Protein AF-A0A957RXB6-F1 (afdb_monomer_lite)

pLDDT: mean 88.18, std 13.44, range [32.5, 96.88]

Structure (mmCIF, N/CA/C/O backbone):
data_AF-A0A957RXB6-F1
#
_entry.id   AF-A0A957RXB6-F1
#
loop_
_atom_site.group_PDB
_atom_site.id
_atom_site.type_symbol
_atom_site.label_atom_id
_atom_site.label_alt_id
_atom_site.label_comp_id
_atom_site.label_asym_id
_atom_site.label_entity_id
_atom_site.label_seq_id
_atom_site.pdbx_PDB_ins_code
_atom_site.Cartn_x
_atom_site.Cartn_y
_atom_site.Cartn_z
_atom_site.occupancy
_atom_site.B_iso_or_equiv
_atom_site.auth_seq_id
_atom_site.auth_comp_id
_atom_site.auth_asym_id
_atom_site.auth_atom_id
_atom_site.pdbx_PDB_model_num
ATOM 1 N N . MET A 1 1 ? 7.950 -5.980 -36.075 1.00 37.28 1 MET A N 1
ATOM 2 C CA . MET A 1 1 ? 7.362 -4.765 -35.476 1.00 37.28 1 MET A CA 1
ATOM 3 C C . MET A 1 1 ? 8.314 -4.317 -34.387 1.00 37.28 1 MET A C 1
ATOM 5 O O . MET A 1 1 ? 8.397 -4.974 -33.361 1.00 37.28 1 MET A O 1
ATOM 9 N N . SER A 1 2 ? 9.144 -3.323 -34.694 1.00 32.50 2 SER A N 1
ATOM 10 C CA . SER A 1 2 ? 10.235 -2.874 -33.829 1.00 32.50 2 SER A CA 1
ATOM 11 C C . SER A 1 2 ? 9.685 -1.930 -32.766 1.00 32.50 2 SER A C 1
ATOM 13 O O . SER A 1 2 ? 9.247 -0.830 -33.096 1.00 32.50 2 SER A O 1
ATOM 15 N N . THR A 1 3 ? 9.687 -2.363 -31.508 1.00 38.31 3 THR A N 1
ATOM 16 C CA . THR A 1 3 ? 9.368 -1.504 -30.365 1.00 38.31 3 THR A CA 1
ATOM 17 C C . THR A 1 3 ? 10.498 -0.494 -30.204 1.00 38.31 3 THR A C 1
ATOM 19 O O . THR A 1 3 ? 11.628 -0.860 -29.881 1.00 38.31 3 THR A O 1
ATOM 22 N N . GLN A 1 4 ? 10.207 0.773 -30.495 1.00 33.84 4 GLN A N 1
ATOM 23 C CA . GLN A 1 4 ? 11.109 1.878 -30.205 1.00 33.84 4 GLN A CA 1
ATOM 24 C C . GLN A 1 4 ? 11.249 2.006 -28.689 1.00 33.84 4 GLN A C 1
ATOM 26 O O . GLN A 1 4 ? 10.306 2.370 -27.992 1.00 33.84 4 GLN A O 1
ATOM 31 N N . VAL A 1 5 ? 12.444 1.704 -28.189 1.00 4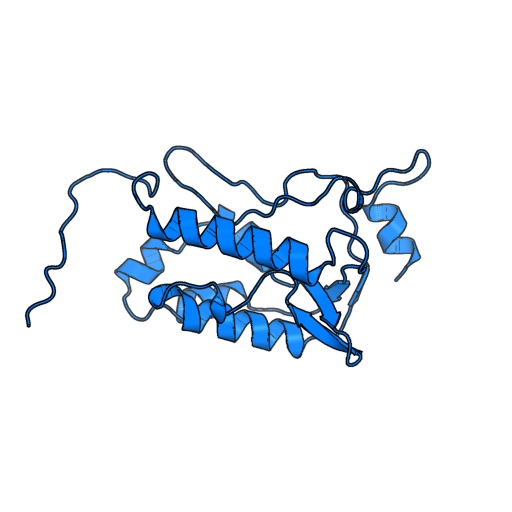2.00 5 VAL A N 1
ATOM 32 C CA . VAL A 1 5 ? 12.889 2.147 -26.871 1.00 42.00 5 VAL A CA 1
ATOM 33 C C . VAL A 1 5 ? 13.134 3.647 -27.002 1.00 42.00 5 VAL A C 1
ATOM 35 O O . VAL A 1 5 ? 14.149 4.070 -27.558 1.00 42.00 5 VAL A O 1
ATOM 38 N N . SER A 1 6 ? 12.170 4.456 -26.569 1.00 45.97 6 SER A N 1
ATOM 39 C CA . SER A 1 6 ? 12.369 5.895 -26.417 1.00 45.97 6 SER A CA 1
ATOM 40 C C . SER A 1 6 ? 13.437 6.115 -25.352 1.00 45.97 6 SER A C 1
ATOM 42 O O . SER A 1 6 ? 13.189 5.996 -24.156 1.00 45.97 6 SER A O 1
ATOM 44 N N . ALA A 1 7 ? 14.653 6.403 -25.808 1.00 46.88 7 ALA A N 1
ATOM 45 C CA . ALA A 1 7 ? 15.717 6.934 -24.980 1.00 46.88 7 ALA A CA 1
ATOM 46 C C . ALA A 1 7 ? 15.309 8.342 -24.523 1.00 46.88 7 ALA A C 1
ATOM 48 O O . ALA A 1 7 ? 15.481 9.316 -25.256 1.00 46.88 7 ALA A O 1
ATOM 49 N N . THR A 1 8 ? 14.732 8.450 -23.326 1.00 42.81 8 THR A N 1
ATOM 50 C CA . THR A 1 8 ? 14.435 9.748 -22.718 1.00 42.81 8 THR A CA 1
ATOM 51 C C . THR A 1 8 ? 15.678 10.271 -22.012 1.00 42.81 8 THR A C 1
ATOM 53 O O . THR A 1 8 ? 16.101 9.795 -20.961 1.00 42.81 8 THR A O 1
ATOM 56 N N . THR A 1 9 ? 16.270 11.278 -22.634 1.00 39.97 9 THR A N 1
ATOM 57 C CA . THR A 1 9 ? 17.361 12.110 -22.145 1.00 39.97 9 THR A CA 1
ATOM 58 C C . THR A 1 9 ? 16.958 12.847 -20.855 1.00 39.97 9 THR A C 1
ATOM 60 O O . THR A 1 9 ? 16.046 13.665 -20.864 1.00 39.97 9 THR A O 1
ATOM 63 N N . GLY A 1 10 ? 17.674 12.612 -19.752 1.00 43.38 10 GLY A N 1
ATOM 64 C CA . GLY A 1 10 ? 18.073 13.676 -18.815 1.00 43.38 10 GLY A CA 1
ATOM 65 C C . GLY A 1 10 ? 17.038 14.363 -17.909 1.00 43.38 10 GLY A C 1
ATOM 66 O O . GLY A 1 10 ? 17.336 15.459 -17.444 1.00 43.38 10 GLY A O 1
ATOM 67 N N . ALA A 1 11 ? 15.887 13.768 -17.592 1.00 46.66 11 ALA A N 1
ATOM 68 C CA . ALA A 1 11 ? 15.070 14.224 -16.460 1.00 46.66 11 ALA A CA 1
ATOM 69 C C . ALA A 1 11 ? 15.162 13.200 -15.320 1.00 46.66 11 ALA A C 1
ATOM 71 O O . ALA A 1 11 ? 14.634 12.098 -15.428 1.00 46.66 11 ALA A O 1
ATOM 72 N N . ALA A 1 12 ? 15.861 13.532 -14.232 1.00 65.62 12 ALA A N 1
ATOM 73 C CA . ALA A 1 12 ? 15.860 12.694 -13.035 1.00 65.62 12 ALA A CA 1
ATOM 74 C C . ALA A 1 12 ? 14.464 12.758 -12.388 1.00 65.62 12 ALA A C 1
ATOM 76 O O . ALA A 1 12 ? 14.110 13.800 -11.845 1.00 65.62 12 ALA A 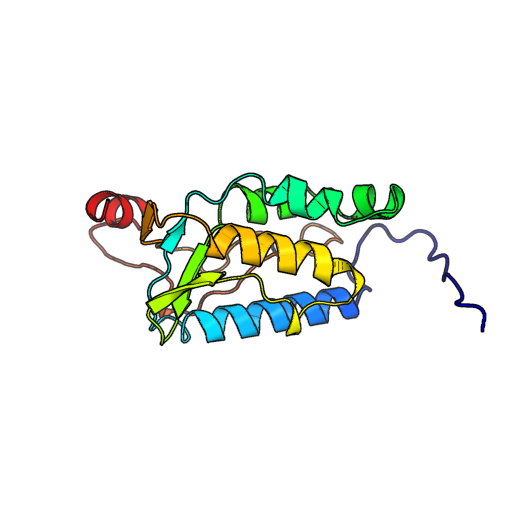O 1
ATOM 77 N N . GLY A 1 13 ? 13.669 11.687 -12.476 1.00 76.56 13 GLY A N 1
ATOM 78 C CA . GLY A 1 13 ? 12.332 11.606 -11.877 1.00 76.56 13 GLY A CA 1
ATOM 79 C C . GLY A 1 13 ? 11.324 10.792 -12.692 1.00 76.56 13 GLY A C 1
ATOM 80 O O . GLY A 1 13 ? 11.592 10.421 -13.831 1.00 76.56 13 GLY A O 1
ATOM 81 N N . ASN A 1 14 ? 10.144 10.547 -12.118 1.00 86.56 14 ASN A N 1
ATOM 82 C CA . ASN A 1 14 ? 9.033 9.824 -12.759 1.00 86.56 14 ASN A CA 1
ATOM 83 C C . ASN A 1 14 ? 7.738 10.656 -12.852 1.00 86.56 14 ASN A C 1
ATOM 85 O O . ASN A 1 14 ? 6.679 10.116 -13.132 1.00 86.56 14 ASN A O 1
ATOM 89 N N . HIS A 1 15 ? 7.801 11.981 -12.671 1.00 85.06 15 HIS A N 1
ATOM 90 C CA . HIS A 1 15 ? 6.617 12.857 -12.764 1.00 85.06 15 HIS A CA 1
ATOM 91 C C . HIS A 1 15 ? 5.928 12.852 -14.135 1.00 85.06 15 HIS A C 1
ATOM 93 O O . HIS A 1 15 ? 4.760 13.211 -14.239 1.00 85.06 15 HIS A O 1
ATOM 99 N N . HIS A 1 16 ? 6.657 12.478 -15.184 1.00 82.25 16 HIS A N 1
ATOM 100 C CA . HIS A 1 16 ? 6.123 12.369 -16.542 1.00 82.25 16 HIS A CA 1
ATOM 101 C C . HIS A 1 16 ? 5.603 10.955 -16.850 1.00 82.25 16 HIS A C 1
ATOM 103 O O . HIS A 1 16 ? 5.096 10.715 -17.943 1.00 82.25 16 HIS A O 1
ATOM 109 N N . ASP A 1 17 ? 5.744 10.017 -15.909 1.00 85.56 17 ASP A N 1
ATOM 110 C CA . ASP A 1 17 ? 5.281 8.643 -16.052 1.00 85.56 17 ASP A CA 1
ATOM 111 C C . ASP A 1 17 ? 3.799 8.545 -15.664 1.00 85.56 17 ASP A C 1
ATOM 113 O O . ASP A 1 17 ? 3.414 8.265 -14.524 1.00 85.56 17 ASP A O 1
ATOM 117 N N . HIS A 1 18 ? 2.944 8.809 -16.649 1.00 85.50 18 HIS A N 1
ATOM 118 C CA . HIS A 1 18 ? 1.495 8.722 -16.491 1.00 85.50 18 HIS A CA 1
ATOM 119 C C . HIS A 1 18 ? 1.002 7.291 -16.214 1.00 85.50 18 HIS A C 1
ATOM 121 O O . HIS A 1 18 ? -0.068 7.120 -15.615 1.00 85.50 18 HIS A O 1
ATOM 127 N N . ASP A 1 19 ? 1.764 6.269 -16.611 1.00 86.94 19 ASP A N 1
ATOM 128 C CA . ASP A 1 19 ? 1.413 4.870 -16.373 1.00 86.94 19 ASP A CA 1
ATOM 129 C C . ASP A 1 19 ? 1.623 4.511 -14.902 1.00 86.94 19 ASP A C 1
ATOM 131 O O . ASP A 1 19 ? 0.748 3.889 -14.283 1.00 86.94 19 ASP A O 1
ATOM 135 N N . TYR A 1 20 ? 2.731 4.972 -14.316 1.00 87.19 20 TYR A N 1
ATOM 136 C CA . TYR A 1 20 ? 3.004 4.842 -12.889 1.00 87.19 20 TYR A CA 1
ATOM 137 C C . TYR A 1 20 ? 1.979 5.604 -12.041 1.00 87.19 20 TYR A C 1
ATOM 139 O O . TYR A 1 20 ? 1.433 5.055 -11.081 1.00 87.19 20 TYR A O 1
ATOM 147 N N . ASP A 1 21 ? 1.627 6.830 -12.427 1.00 88.88 21 ASP A N 1
ATOM 148 C CA . ASP A 1 21 ? 0.585 7.606 -11.747 1.00 88.88 21 ASP A CA 1
ATOM 149 C C . ASP A 1 21 ? -0.763 6.883 -11.737 1.00 88.88 21 ASP A C 1
ATOM 151 O O . ASP A 1 21 ? -1.414 6.739 -10.695 1.00 88.88 21 ASP A O 1
ATOM 155 N N . SER A 1 22 ? -1.165 6.379 -12.903 1.00 91.69 22 SER A N 1
ATOM 156 C CA . SER A 1 22 ? -2.405 5.624 -13.057 1.00 91.69 22 SER A CA 1
ATOM 157 C C . SER A 1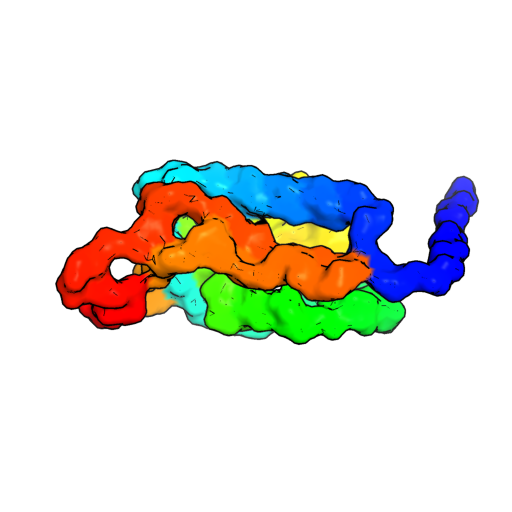 22 ? -2.375 4.335 -12.233 1.00 91.69 22 SER A C 1
ATOM 159 O O . SER A 1 22 ? -3.386 3.945 -11.646 1.00 91.69 22 SER A O 1
ATOM 161 N N . PHE A 1 23 ? -1.217 3.678 -12.143 1.00 92.50 23 PHE A N 1
ATOM 162 C CA . PHE A 1 23 ? -1.025 2.508 -11.294 1.00 92.50 23 PHE A CA 1
ATOM 163 C C . PHE A 1 23 ? -1.210 2.832 -9.808 1.00 92.50 23 PHE A C 1
ATOM 165 O O . PHE A 1 23 ? -1.999 2.158 -9.144 1.00 92.50 23 PHE A O 1
ATOM 172 N N . ILE A 1 24 ? -0.572 3.884 -9.286 1.00 93.00 24 ILE A N 1
ATOM 173 C CA . ILE A 1 24 ? -0.722 4.277 -7.876 1.00 93.00 24 ILE A CA 1
ATOM 174 C C . ILE A 1 24 ? -2.178 4.635 -7.549 1.00 93.00 24 ILE A C 1
ATOM 176 O O . ILE A 1 24 ? -2.676 4.272 -6.476 1.00 93.00 24 ILE A O 1
ATOM 180 N N . GLN A 1 25 ? -2.895 5.285 -8.471 1.00 93.50 25 GLN A N 1
ATOM 181 C CA . GLN A 1 25 ? -4.322 5.578 -8.310 1.00 93.50 25 GLN A CA 1
ATOM 182 C C . GLN A 1 25 ? -5.173 4.304 -8.238 1.00 93.50 25 GLN A C 1
ATOM 184 O O . GLN A 1 25 ? -5.997 4.173 -7.326 1.00 93.50 25 GLN A O 1
ATOM 189 N N . ARG A 1 26 ? -4.960 3.339 -9.145 1.00 95.00 26 ARG A N 1
ATOM 190 C CA . ARG A 1 26 ? -5.679 2.054 -9.110 1.00 95.00 26 ARG A CA 1
ATOM 191 C C . ARG A 1 26 ? -5.348 1.252 -7.853 1.00 95.00 26 ARG A C 1
ATOM 193 O O . ARG A 1 26 ? -6.263 0.749 -7.207 1.00 95.00 26 ARG A O 1
ATOM 200 N N . MET A 1 27 ? -4.078 1.217 -7.444 1.00 94.81 27 MET A N 1
ATOM 201 C CA . MET A 1 27 ? -3.639 0.586 -6.195 1.00 94.81 27 MET A CA 1
ATOM 202 C C . MET A 1 27 ? -4.361 1.190 -4.980 1.00 94.81 27 MET A C 1
ATOM 204 O O . MET A 1 27 ? -4.859 0.460 -4.125 1.00 94.81 27 MET A O 1
ATOM 208 N N . ASN A 1 28 ? -4.486 2.520 -4.919 1.00 94.44 28 ASN A N 1
ATOM 209 C CA . ASN A 1 28 ? -5.227 3.203 -3.856 1.00 94.44 28 ASN A CA 1
ATOM 210 C C . ASN A 1 28 ? -6.720 2.847 -3.871 1.00 94.44 28 ASN A C 1
ATOM 212 O O . ASN A 1 28 ? -7.286 2.502 -2.832 1.00 94.44 28 ASN A O 1
ATOM 216 N N . ALA A 1 29 ? -7.361 2.887 -5.040 1.00 94.81 29 ALA A N 1
ATOM 217 C CA . ALA A 1 29 ? -8.769 2.523 -5.181 1.00 94.81 29 ALA A CA 1
ATOM 218 C C . ALA A 1 29 ? -9.029 1.065 -4.762 1.00 94.81 29 ALA A C 1
ATOM 220 O O . ALA A 1 29 ? -10.014 0.775 -4.068 1.00 94.81 29 ALA A O 1
ATOM 221 N N . ARG A 1 30 ? -8.120 0.152 -5.119 1.00 94.06 30 ARG A N 1
ATOM 222 C CA . ARG A 1 30 ? -8.194 -1.251 -4.716 1.00 94.06 30 ARG A CA 1
ATOM 223 C C . ARG A 1 30 ? -8.005 -1.426 -3.222 1.00 94.06 30 ARG A C 1
ATOM 225 O O . ARG A 1 30 ? -8.817 -2.108 -2.608 1.00 94.06 30 ARG A O 1
ATOM 232 N N . PHE A 1 31 ? -7.005 -0.781 -2.626 1.00 94.69 31 PHE A N 1
ATOM 233 C CA . PHE A 1 31 ? -6.794 -0.811 -1.180 1.00 94.69 31 PHE A CA 1
ATOM 234 C C . PHE A 1 31 ? -8.058 -0.392 -0.420 1.00 94.69 31 PHE A C 1
ATOM 236 O O . PHE A 1 31 ? -8.512 -1.093 0.488 1.00 94.69 31 PHE A O 1
ATOM 243 N N . LEU A 1 32 ? -8.685 0.711 -0.840 1.00 94.56 32 LEU A N 1
ATOM 244 C CA . LEU A 1 32 ? -9.936 1.173 -0.244 1.00 94.56 32 LEU A CA 1
ATOM 245 C C . LEU A 1 32 ? -11.072 0.160 -0.414 1.00 94.56 32 LEU A C 1
ATOM 247 O O . LEU A 1 32 ? -11.865 -0.020 0.507 1.00 94.56 32 LEU A O 1
ATOM 251 N N . THR A 1 33 ? -11.144 -0.516 -1.558 1.00 94.19 33 THR A N 1
ATOM 252 C CA . THR A 1 33 ? -12.136 -1.570 -1.814 1.00 94.19 33 THR A CA 1
ATOM 253 C C . THR A 1 33 ? -11.897 -2.789 -0.919 1.00 94.19 33 THR A C 1
ATOM 255 O O . THR A 1 33 ? -12.817 -3.238 -0.240 1.00 94.19 33 THR A O 1
ATOM 258 N N . ASN A 1 34 ? -10.654 -3.270 -0.828 1.00 92.31 34 ASN A N 1
ATOM 259 C CA . ASN A 1 34 ? -10.266 -4.421 -0.007 1.00 92.31 34 ASN A CA 1
ATOM 260 C C . ASN A 1 34 ? -10.559 -4.198 1.483 1.00 92.31 34 ASN A C 1
ATOM 262 O O . ASN A 1 34 ? -10.966 -5.123 2.186 1.00 92.31 34 ASN A O 1
ATOM 266 N N . CYS A 1 35 ? -10.392 -2.962 1.957 1.00 91.62 35 CYS A N 1
ATOM 267 C CA . CYS A 1 35 ? -10.684 -2.573 3.337 1.00 91.62 35 CYS A CA 1
ATOM 268 C C . CYS A 1 35 ? -12.158 -2.208 3.571 1.00 91.62 35 CYS A C 1
ATOM 270 O O . CYS A 1 35 ? -12.492 -1.726 4.654 1.00 91.62 35 CYS A O 1
ATOM 272 N N . ALA A 1 36 ? -13.028 -2.349 2.562 1.00 92.00 36 ALA A N 1
ATOM 273 C CA . ALA A 1 36 ? -14.405 -1.848 2.580 1.00 92.00 36 ALA A CA 1
ATOM 274 C C . ALA A 1 36 ? -14.484 -0.402 3.112 1.00 92.00 36 ALA A C 1
ATOM 276 O O . ALA A 1 36 ? -15.281 -0.070 3.985 1.00 92.00 36 ALA A O 1
ATOM 277 N N . ARG A 1 37 ? -13.562 0.456 2.654 1.00 91.06 37 ARG A N 1
ATOM 278 C CA . ARG A 1 37 ? -13.419 1.864 3.063 1.00 91.06 37 ARG A CA 1
ATOM 279 C C . ARG A 1 37 ? -13.313 2.075 4.584 1.00 91.06 37 ARG A C 1
ATOM 281 O O . ARG A 1 37 ? -13.661 3.150 5.078 1.00 91.06 37 ARG A O 1
ATOM 288 N N . GLY A 1 38 ? -12.791 1.081 5.302 1.00 88.06 38 GLY A N 1
ATOM 289 C CA . GLY A 1 38 ? -12.587 1.085 6.751 1.00 88.06 38 GLY A CA 1
ATOM 290 C C . GLY A 1 38 ? -13.605 0.278 7.551 1.00 88.06 38 GLY A C 1
ATOM 291 O O . GLY A 1 38 ? -13.546 0.298 8.775 1.00 88.06 38 GLY A O 1
ATOM 292 N N . GLU A 1 39 ? -14.529 -0.421 6.894 1.00 89.56 39 GLU A N 1
ATOM 293 C CA . GLU A 1 39 ? -15.479 -1.315 7.570 1.00 89.56 39 GLU A CA 1
ATOM 294 C C . GLU A 1 39 ? -14.862 -2.680 7.893 1.00 89.56 39 GLU A C 1
ATOM 296 O O . GLU A 1 39 ? -15.287 -3.337 8.843 1.00 89.56 39 GLU A O 1
ATOM 301 N N . LYS A 1 40 ? -13.821 -3.090 7.154 1.00 91.38 40 LYS A N 1
ATOM 302 C CA . LYS A 1 40 ? -13.055 -4.305 7.449 1.00 91.38 40 LYS A CA 1
ATOM 303 C C . LYS A 1 40 ? -11.795 -3.971 8.256 1.00 91.38 40 LYS A C 1
ATOM 305 O O . LYS A 1 40 ? -11.094 -3.012 7.920 1.00 91.38 40 LYS A O 1
ATOM 310 N N . PRO A 1 41 ? -11.472 -4.759 9.299 1.00 92.12 41 PRO A N 1
ATOM 311 C CA . PRO A 1 41 ? -10.221 -4.600 10.024 1.00 92.12 41 PRO A CA 1
ATOM 312 C C . PRO A 1 41 ? -9.024 -4.930 9.128 1.00 92.12 41 PRO A C 1
ATOM 314 O O . PRO A 1 41 ? -9.094 -5.790 8.247 1.00 92.12 41 PRO A O 1
ATOM 317 N N . LEU A 1 42 ? -7.912 -4.253 9.401 1.00 95.44 42 LEU A N 1
ATOM 318 C CA . LEU A 1 42 ? -6.611 -4.555 8.823 1.00 95.44 42 LEU A CA 1
ATOM 319 C C . LEU A 1 42 ? -5.780 -5.367 9.806 1.00 95.44 42 LEU A C 1
ATOM 321 O O . LEU A 1 42 ? -5.848 -5.158 11.019 1.00 95.44 42 LEU A O 1
ATOM 325 N N . PHE A 1 43 ? -4.956 -6.252 9.266 1.00 96.25 43 PHE A N 1
ATOM 326 C CA . PHE A 1 43 ? -4.102 -7.139 10.038 1.00 96.25 43 PHE A CA 1
ATOM 327 C C . PHE A 1 43 ? -2.645 -6.994 9.622 1.00 96.25 43 PHE A C 1
ATOM 329 O O . PHE A 1 43 ? -2.336 -6.820 8.441 1.00 96.25 43 PHE A O 1
ATOM 336 N N . THR A 1 44 ? -1.750 -7.095 10.600 1.00 95.75 44 THR A N 1
ATOM 337 C CA . THR A 1 44 ? -0.328 -7.324 10.349 1.00 95.75 44 THR A CA 1
ATOM 338 C C . THR A 1 44 ? -0.089 -8.814 10.147 1.00 95.75 44 THR A C 1
ATOM 340 O O . THR A 1 44 ? -0.778 -9.646 10.742 1.00 95.75 44 THR A O 1
ATOM 343 N N . THR A 1 45 ? 0.897 -9.159 9.323 1.00 96.69 45 THR A N 1
ATOM 344 C CA . THR A 1 45 ? 1.295 -10.550 9.082 1.00 96.69 45 THR A CA 1
ATOM 345 C C . THR A 1 45 ? 2.788 -10.749 9.338 1.00 96.69 45 THR A C 1
ATOM 347 O O . THR A 1 45 ? 3.511 -9.776 9.554 1.00 96.69 45 THR A O 1
ATOM 350 N N . ASP A 1 46 ? 3.252 -11.998 9.343 1.00 95.31 46 ASP A N 1
ATOM 351 C CA . ASP A 1 46 ? 4.678 -12.357 9.378 1.00 95.31 46 ASP A CA 1
ATOM 352 C C . ASP A 1 46 ? 5.308 -12.474 7.974 1.00 95.31 46 ASP A C 1
ATOM 354 O O . ASP A 1 46 ? 6.396 -13.033 7.822 1.00 95.31 46 ASP A O 1
ATOM 358 N N . ALA A 1 47 ? 4.652 -11.928 6.939 1.00 95.56 47 ALA A N 1
ATOM 359 C CA . ALA A 1 47 ? 5.182 -11.903 5.581 1.00 95.56 47 ALA A CA 1
ATOM 360 C C . ALA A 1 47 ? 6.533 -11.170 5.537 1.00 95.56 47 ALA A C 1
ATOM 362 O O . ALA A 1 47 ? 6.615 -9.965 5.774 1.00 95.56 47 ALA A O 1
ATOM 363 N N . ALA A 1 48 ? 7.590 -11.899 5.187 1.00 93.56 48 ALA A N 1
ATOM 364 C CA . ALA A 1 48 ? 8.953 -11.387 5.114 1.00 93.56 48 ALA A CA 1
ATOM 365 C C . ALA A 1 48 ? 9.492 -11.417 3.676 1.00 93.56 48 ALA A C 1
ATOM 367 O O . ALA A 1 48 ? 8.936 -12.062 2.788 1.00 93.56 48 ALA A O 1
ATOM 368 N N . GLY A 1 49 ? 10.596 -10.703 3.436 1.00 94.50 49 GLY A N 1
ATOM 369 C CA . GLY A 1 49 ? 11.306 -10.740 2.152 1.00 94.50 49 GLY A CA 1
ATOM 370 C C . GLY A 1 49 ? 10.594 -10.042 0.987 1.00 94.50 49 GLY A C 1
ATOM 371 O O . GLY A 1 49 ? 11.057 -10.149 -0.145 1.00 94.50 49 GLY A O 1
ATOM 372 N N . LEU A 1 50 ? 9.510 -9.298 1.241 1.00 95.75 50 LEU A N 1
ATOM 373 C CA . LEU A 1 50 ? 8.698 -8.654 0.198 1.00 95.75 50 LEU A CA 1
ATOM 374 C C . LEU A 1 50 ? 9.512 -7.732 -0.721 1.00 95.75 50 LEU A C 1
ATOM 376 O O . LEU A 1 50 ? 9.306 -7.727 -1.927 1.00 95.75 50 LEU A O 1
ATOM 380 N N . TRP A 1 51 ? 10.482 -6.998 -0.174 1.00 95.50 51 TRP A N 1
ATOM 381 C CA . TRP A 1 51 ? 11.348 -6.131 -0.977 1.00 95.50 51 TRP A CA 1
ATOM 382 C C . TRP A 1 51 ? 12.279 -6.892 -1.915 1.00 95.50 51 TRP A C 1
ATOM 384 O O . TRP A 1 51 ? 12.471 -6.477 -3.053 1.00 95.50 51 TRP A O 1
ATOM 394 N N . GLN A 1 52 ? 12.841 -8.007 -1.447 1.00 95.25 52 GLN A N 1
ATOM 395 C CA . GLN A 1 52 ? 13.705 -8.836 -2.279 1.00 95.25 52 GLN A CA 1
ATOM 396 C C . GLN A 1 52 ? 12.887 -9.461 -3.413 1.00 95.25 52 GLN A C 1
ATOM 398 O O . GLN A 1 52 ? 13.281 -9.376 -4.567 1.00 95.25 52 GLN A O 1
ATOM 403 N N . ILE A 1 53 ? 11.686 -9.960 -3.096 1.00 95.25 53 ILE A N 1
ATOM 404 C CA . ILE A 1 53 ? 10.713 -10.445 -4.086 1.00 95.25 53 ILE A CA 1
ATOM 405 C C . ILE A 1 53 ? 10.398 -9.361 -5.127 1.00 95.25 53 ILE A C 1
ATOM 407 O O . ILE A 1 53 ? 10.378 -9.643 -6.324 1.00 95.25 53 ILE A O 1
ATOM 411 N N . TYR A 1 54 ? 10.174 -8.124 -4.680 1.00 95.75 54 TYR A N 1
ATOM 412 C CA . TYR A 1 54 ? 9.913 -6.994 -5.565 1.00 95.75 54 TYR A CA 1
ATOM 413 C C . TYR A 1 54 ? 11.097 -6.708 -6.499 1.00 95.75 54 TYR A C 1
ATOM 415 O O . TYR A 1 54 ? 10.913 -6.681 -7.712 1.00 95.75 54 TYR A O 1
ATOM 423 N N . LEU A 1 55 ? 12.312 -6.547 -5.966 1.00 94.75 55 LEU A N 1
ATOM 424 C CA . LEU A 1 55 ? 13.490 -6.222 -6.779 1.00 94.75 55 LEU A CA 1
ATOM 425 C C . LEU A 1 55 ? 13.939 -7.363 -7.703 1.00 94.75 55 LEU A C 1
ATOM 427 O O . LEU A 1 55 ? 14.389 -7.103 -8.820 1.00 94.75 55 LEU A O 1
ATOM 431 N N . ASP A 1 56 ? 13.813 -8.617 -7.272 1.00 94.88 56 ASP A N 1
ATOM 432 C CA . ASP A 1 56 ? 14.221 -9.779 -8.073 1.00 94.88 56 ASP A CA 1
ATOM 433 C C . ASP A 1 56 ? 13.270 -10.061 -9.236 1.00 94.88 56 ASP A C 1
ATOM 435 O O . ASP A 1 56 ? 13.642 -10.749 -10.185 1.00 94.88 56 ASP A O 1
ATOM 439 N N . SER A 1 57 ? 12.061 -9.497 -9.195 1.00 94.06 57 SER A N 1
ATOM 440 C CA . SER A 1 57 ? 11.080 -9.633 -10.273 1.00 94.06 57 SER A CA 1
ATOM 441 C C . SER A 1 57 ? 11.444 -8.831 -11.527 1.00 94.06 57 SER A C 1
ATOM 443 O O . SER A 1 57 ? 10.967 -9.158 -12.612 1.00 94.06 57 SER A O 1
ATOM 445 N N . PHE A 1 58 ? 12.301 -7.812 -11.412 1.00 92.88 58 PHE A N 1
ATOM 446 C CA . PHE A 1 58 ? 12.834 -7.088 -12.567 1.00 92.88 58 PHE A CA 1
ATOM 447 C C . PHE A 1 58 ? 14.040 -7.848 -13.117 1.00 92.88 58 PHE A C 1
ATOM 449 O O . PHE A 1 58 ? 15.031 -8.007 -12.408 1.00 92.88 58 PHE A O 1
ATOM 456 N N . THR A 1 59 ? 13.979 -8.329 -14.361 1.00 90.69 59 THR A N 1
ATOM 457 C CA . THR A 1 59 ? 15.069 -9.114 -14.972 1.00 90.69 59 THR A CA 1
ATOM 458 C C . THR A 1 59 ? 16.259 -8.241 -15.357 1.00 90.69 59 THR A C 1
ATOM 460 O O . THR A 1 59 ? 17.406 -8.613 -15.098 1.00 90.69 59 THR A O 1
ATOM 463 N N . GLU A 1 60 ? 15.983 -7.060 -15.909 1.00 92.38 60 GLU A N 1
ATOM 464 C CA . GLU A 1 60 ? 17.001 -6.134 -16.392 1.00 92.38 60 GLU A CA 1
ATOM 465 C C . GLU A 1 60 ? 17.685 -5.386 -15.233 1.00 92.38 60 GLU A C 1
ATOM 467 O O . GLU A 1 60 ? 17.007 -4.793 -14.386 1.00 92.38 60 GLU A O 1
ATOM 472 N N . PRO A 1 61 ? 19.031 -5.346 -15.180 1.00 91.44 61 PRO A N 1
ATOM 473 C CA . PRO A 1 61 ? 19.750 -4.640 -14.120 1.00 91.44 61 PRO A CA 1
ATOM 474 C C . PRO A 1 61 ? 19.436 -3.140 -14.041 1.00 91.44 61 PRO A C 1
ATOM 476 O O . PRO A 1 61 ? 19.388 -2.592 -12.939 1.00 91.44 61 PRO A O 1
ATOM 479 N N . CYS A 1 62 ? 19.209 -2.475 -15.181 1.00 90.56 62 CYS A N 1
ATOM 480 C CA . CYS A 1 62 ? 18.846 -1.056 -15.211 1.00 90.56 62 CYS A CA 1
ATOM 481 C C . CYS A 1 62 ? 17.473 -0.809 -14.576 1.00 90.56 62 CYS A C 1
ATOM 483 O O . CYS A 1 62 ? 17.347 0.096 -13.754 1.00 90.56 62 CYS A O 1
ATOM 485 N N . GLU A 1 63 ? 16.490 -1.665 -14.866 1.00 89.94 63 GLU A N 1
ATOM 486 C CA . GLU A 1 63 ? 15.163 -1.617 -14.250 1.00 89.94 63 GLU A CA 1
ATOM 487 C C . GLU A 1 63 ? 15.247 -1.884 -12.751 1.00 89.94 63 GLU A C 1
ATOM 489 O O . GLU A 1 63 ? 14.689 -1.135 -11.950 1.00 89.94 63 GLU A O 1
ATOM 494 N N . ARG A 1 64 ? 16.012 -2.899 -12.335 1.00 92.38 64 ARG A N 1
ATOM 495 C CA . ARG A 1 64 ? 16.200 -3.187 -10.910 1.00 92.38 64 ARG A CA 1
ATOM 496 C C . ARG A 1 64 ? 16.815 -2.001 -10.169 1.00 92.38 64 ARG A C 1
ATOM 498 O O . ARG A 1 64 ? 16.376 -1.683 -9.068 1.00 92.38 64 ARG A O 1
ATOM 505 N N . GLN A 1 65 ? 17.805 -1.336 -10.766 1.00 90.94 65 GLN A N 1
ATOM 506 C CA . GLN A 1 65 ? 18.434 -0.157 -10.174 1.00 90.94 65 GLN A CA 1
ATOM 507 C C . GLN A 1 65 ? 17.482 1.043 -10.127 1.00 90.94 65 GLN A C 1
ATOM 509 O O . GLN A 1 65 ? 17.440 1.732 -9.111 1.00 90.94 65 GLN A O 1
ATOM 514 N N . TYR A 1 66 ? 16.702 1.273 -11.185 1.00 89.75 66 TYR A N 1
ATOM 515 C CA . TYR A 1 66 ? 15.688 2.329 -11.229 1.00 89.75 66 TYR A CA 1
ATOM 516 C C . TYR A 1 66 ? 14.633 2.152 -10.125 1.00 89.75 66 TYR A C 1
ATOM 518 O O . TYR A 1 66 ? 14.257 3.108 -9.449 1.00 89.75 66 TYR A O 1
ATOM 526 N N . HIS A 1 67 ? 14.222 0.908 -9.868 1.00 91.00 67 HIS A N 1
ATOM 527 C CA . HIS A 1 67 ? 13.227 0.567 -8.850 1.00 91.00 67 HIS A CA 1
ATOM 528 C C . HIS A 1 67 ? 13.804 0.377 -7.436 1.00 91.00 67 HIS A C 1
ATOM 530 O O . HIS A 1 67 ? 13.041 0.175 -6.485 1.00 91.00 67 HIS A O 1
ATOM 536 N N . ASN A 1 68 ? 15.125 0.481 -7.256 1.00 93.31 68 ASN A N 1
ATOM 537 C CA . ASN A 1 68 ? 15.806 0.361 -5.965 1.00 93.31 68 ASN A CA 1
ATOM 538 C C . ASN A 1 68 ? 15.710 1.661 -5.144 1.00 93.31 68 ASN A C 1
ATOM 540 O O . ASN A 1 68 ? 16.689 2.369 -4.911 1.00 93.31 68 ASN A O 1
ATOM 544 N N . CYS A 1 69 ? 14.494 1.982 -4.709 1.00 93.12 69 CYS A N 1
ATOM 545 C CA . CYS A 1 69 ? 14.174 3.191 -3.958 1.00 93.12 69 CYS A CA 1
ATOM 546 C C . CYS A 1 69 ? 14.039 2.913 -2.450 1.00 93.12 69 CYS A C 1
ATOM 548 O O . CYS A 1 69 ? 13.235 2.077 -2.032 1.00 93.12 69 CYS A O 1
ATOM 550 N N . SER A 1 70 ? 14.758 3.671 -1.612 1.00 92.31 70 SER A N 1
ATOM 551 C CA . SER A 1 70 ? 14.688 3.557 -0.145 1.00 92.31 70 SER A CA 1
ATOM 552 C C . SER A 1 70 ? 13.302 3.892 0.418 1.00 92.31 70 SER A C 1
ATOM 554 O O . SER A 1 70 ? 12.818 3.200 1.311 1.00 92.31 70 SER A O 1
ATOM 556 N N . THR A 1 71 ? 12.623 4.901 -0.133 1.00 93.00 71 THR A N 1
ATOM 557 C CA . THR A 1 71 ? 11.263 5.283 0.275 1.00 93.00 71 THR A CA 1
ATOM 558 C C . THR A 1 71 ? 10.261 4.159 0.008 1.00 93.00 71 THR A C 1
ATOM 560 O O . THR A 1 71 ? 9.505 3.774 0.903 1.00 93.00 71 THR A O 1
ATOM 563 N N . CYS A 1 72 ? 10.298 3.568 -1.192 1.00 93.31 72 CYS A N 1
ATOM 564 C CA . CYS A 1 72 ? 9.464 2.415 -1.543 1.00 93.31 72 CYS A CA 1
ATOM 565 C C . CYS A 1 72 ? 9.807 1.186 -0.694 1.00 93.31 72 CYS A C 1
ATOM 567 O O . CYS A 1 72 ? 8.907 0.473 -0.250 1.00 93.31 72 CYS A O 1
ATOM 569 N N . ARG A 1 73 ? 11.095 0.968 -0.403 1.00 94.31 73 ARG A N 1
ATOM 570 C CA . ARG A 1 73 ? 11.545 -0.104 0.487 1.00 94.31 73 ARG A CA 1
ATOM 571 C C . ARG A 1 73 ? 10.929 0.017 1.879 1.00 94.31 73 ARG A C 1
ATOM 573 O O . ARG A 1 73 ? 10.402 -0.975 2.372 1.00 94.31 73 ARG A O 1
ATOM 580 N N . HIS A 1 74 ? 10.944 1.200 2.493 1.00 92.19 74 HIS A N 1
ATOM 581 C CA . HIS A 1 74 ? 10.329 1.404 3.810 1.00 92.19 74 HIS A CA 1
ATOM 582 C C . HIS A 1 74 ? 8.810 1.170 3.785 1.00 92.19 74 HIS A C 1
ATOM 584 O O . HIS A 1 74 ? 8.253 0.593 4.719 1.00 92.19 74 HIS A O 1
ATOM 590 N N . PHE A 1 75 ? 8.127 1.570 2.706 1.00 94.06 75 PHE A N 1
ATOM 591 C CA . PHE A 1 75 ? 6.702 1.272 2.533 1.00 94.06 75 PHE A CA 1
ATOM 592 C C . PHE A 1 75 ? 6.442 -0.247 2.494 1.00 94.06 75 PHE A C 1
ATOM 594 O O . PHE A 1 75 ? 5.551 -0.744 3.193 1.00 94.06 75 PHE A O 1
ATOM 601 N N . ILE A 1 76 ? 7.239 -0.983 1.710 1.00 92.06 76 ILE A N 1
ATOM 602 C CA . ILE A 1 76 ? 7.079 -2.424 1.475 1.00 92.06 76 ILE A CA 1
ATOM 603 C C . ILE A 1 76 ? 7.493 -3.262 2.694 1.00 92.06 76 ILE A C 1
ATOM 605 O O . ILE A 1 76 ? 6.725 -4.127 3.109 1.00 92.06 76 ILE A O 1
ATOM 609 N N . ILE A 1 77 ? 8.685 -3.035 3.256 1.00 81.12 77 ILE A N 1
ATOM 610 C CA . ILE A 1 77 ? 9.246 -3.867 4.335 1.00 81.12 77 ILE A CA 1
ATOM 611 C C . ILE A 1 77 ? 8.650 -3.495 5.687 1.00 81.12 77 ILE A C 1
ATOM 613 O O . ILE A 1 77 ? 8.188 -4.367 6.418 1.00 81.12 77 ILE A O 1
ATOM 617 N N . ASP A 1 78 ? 8.687 -2.212 6.041 1.00 76.00 78 ASP A N 1
ATOM 618 C CA . ASP A 1 78 ? 8.629 -1.844 7.457 1.00 76.00 78 ASP A CA 1
ATOM 619 C C . ASP A 1 78 ? 7.208 -1.574 7.947 1.00 76.00 78 ASP A C 1
ATOM 621 O O . ASP A 1 78 ? 6.975 -1.509 9.155 1.00 76.00 78 ASP A O 1
ATOM 625 N N . ARG A 1 79 ? 6.258 -1.328 7.035 1.00 77.81 79 ARG A N 1
ATOM 626 C CA . ARG A 1 79 ? 4.996 -0.677 7.413 1.00 77.81 79 ARG A CA 1
ATOM 627 C C . ARG A 1 79 ? 3.747 -1.284 6.799 1.00 77.81 79 ARG A C 1
ATOM 629 O O . ARG A 1 79 ? 2.845 -1.651 7.546 1.00 77.81 79 ARG A O 1
ATOM 636 N N . TYR A 1 80 ? 3.658 -1.333 5.471 1.00 93.56 80 TYR A N 1
ATOM 637 C CA . TYR A 1 80 ? 2.360 -1.494 4.805 1.00 93.56 80 TYR A CA 1
ATOM 638 C C . TYR A 1 80 ? 2.308 -2.676 3.836 1.00 93.56 80 TYR A C 1
ATOM 640 O O . TYR A 1 80 ? 1.237 -3.243 3.633 1.00 93.56 80 TYR A O 1
ATOM 648 N N . GLY A 1 81 ? 3.448 -3.102 3.281 1.00 92.31 81 GLY A N 1
ATOM 649 C CA . GLY A 1 81 ? 3.482 -4.180 2.289 1.00 92.31 81 GLY A CA 1
ATOM 650 C C . GLY A 1 81 ? 2.994 -5.537 2.806 1.00 92.31 81 GLY A C 1
ATOM 651 O O . GLY A 1 81 ? 2.470 -6.324 2.023 1.00 92.31 81 GLY A O 1
ATOM 652 N N . ALA A 1 82 ? 3.114 -5.798 4.109 1.00 96.06 82 ALA A N 1
ATOM 653 C CA . ALA A 1 82 ? 2.666 -7.036 4.751 1.00 96.06 82 ALA A CA 1
ATOM 654 C C . ALA A 1 82 ? 1.222 -6.977 5.289 1.00 96.06 82 ALA A C 1
ATOM 656 O O . ALA A 1 82 ? 0.782 -7.909 5.968 1.00 96.06 82 ALA A O 1
ATOM 657 N N . LEU A 1 83 ? 0.486 -5.889 5.036 1.00 96.75 83 LEU A N 1
ATOM 658 C CA . LEU A 1 83 ? -0.881 -5.747 5.527 1.00 96.75 83 LEU A CA 1
ATOM 659 C C . LEU A 1 83 ? -1.852 -6.646 4.773 1.00 96.75 83 LEU A C 1
ATOM 661 O O . LEU A 1 83 ? -1.789 -6.798 3.548 1.00 96.75 83 LEU A O 1
ATOM 665 N N . ALA A 1 84 ? -2.800 -7.184 5.528 1.00 96.88 84 ALA A N 1
ATOM 666 C CA . ALA A 1 84 ? -3.812 -8.086 5.024 1.00 96.88 84 ALA A CA 1
ATOM 667 C C . ALA A 1 84 ? -5.215 -7.70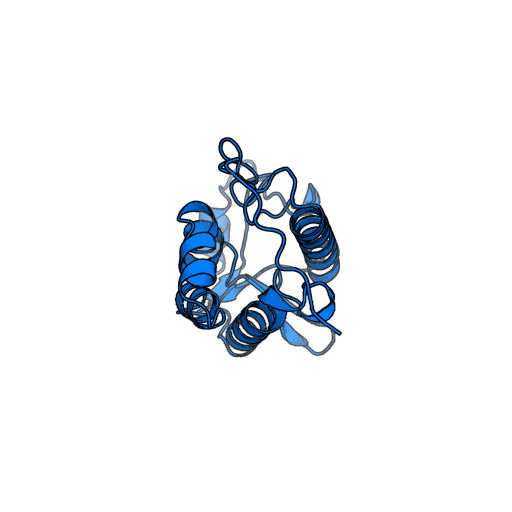6 5.502 1.00 96.88 84 ALA A C 1
ATOM 669 O O . ALA A 1 84 ? -5.394 -7.075 6.547 1.00 96.88 84 ALA A O 1
ATOM 670 N N . THR A 1 85 ? -6.207 -8.132 4.731 1.00 96.56 85 THR A N 1
ATOM 671 C CA . THR A 1 85 ? -7.615 -8.191 5.126 1.00 96.56 85 THR A CA 1
ATOM 672 C C . THR A 1 85 ? -8.085 -9.642 5.072 1.00 96.56 85 THR A C 1
ATOM 674 O O . THR A 1 85 ? -7.405 -10.514 4.527 1.00 96.56 85 THR A O 1
ATOM 677 N N . ILE A 1 86 ? -9.243 -9.910 5.668 1.00 93.38 86 ILE A N 1
ATOM 678 C CA . ILE A 1 86 ? -9.928 -11.195 5.534 1.00 93.38 86 ILE A CA 1
ATOM 679 C C . ILE A 1 86 ? -11.067 -10.995 4.534 1.00 93.38 86 ILE A C 1
ATOM 681 O O . ILE A 1 86 ? -11.865 -10.058 4.666 1.00 93.38 86 ILE A O 1
ATOM 685 N N . ASP A 1 87 ? -11.093 -11.823 3.495 1.00 87.31 87 ASP A N 1
ATOM 686 C CA . ASP A 1 87 ? -12.129 -11.786 2.472 1.00 87.31 87 ASP A CA 1
ATOM 687 C C . ASP A 1 87 ? -13.444 -12.423 2.958 1.00 87.31 87 ASP A C 1
ATOM 689 O O . ASP A 1 87 ? -13.582 -12.857 4.101 1.00 87.31 87 ASP A O 1
ATOM 693 N N . GLU A 1 88 ? -14.452 -12.437 2.090 1.00 84.50 88 GLU A N 1
ATOM 694 C CA . GLU A 1 88 ? -15.787 -12.959 2.412 1.00 84.50 88 GLU A CA 1
ATOM 695 C C . GLU A 1 88 ? -15.800 -14.471 2.672 1.00 84.50 88 GLU A C 1
ATOM 697 O O . GLU A 1 88 ? -16.689 -14.967 3.360 1.00 84.50 88 GLU A O 1
ATOM 702 N N . ASN A 1 89 ? -14.789 -15.193 2.186 1.00 87.94 89 ASN A N 1
ATOM 703 C CA . ASN A 1 89 ? -14.623 -16.626 2.403 1.00 87.94 89 ASN A CA 1
ATOM 704 C C . ASN A 1 89 ? -13.809 -16.930 3.670 1.00 87.94 89 ASN A C 1
ATOM 706 O O . ASN A 1 89 ? -13.490 -18.089 3.934 1.00 87.94 89 ASN A O 1
ATOM 710 N N . GLY A 1 90 ? -13.437 -15.906 4.446 1.00 88.44 90 GLY A N 1
ATOM 711 C CA . GLY A 1 90 ? -12.585 -16.058 5.621 1.00 88.44 90 GLY A CA 1
ATOM 712 C C . GLY A 1 90 ? -11.105 -16.256 5.283 1.00 88.44 90 GLY A C 1
ATOM 713 O O . GLY A 1 90 ? -10.324 -16.611 6.165 1.00 88.44 90 GLY A O 1
ATOM 714 N N . MET A 1 91 ? -10.701 -16.029 4.030 1.00 92.69 91 MET A N 1
ATOM 715 C CA . MET A 1 91 ? -9.329 -16.223 3.579 1.00 92.69 91 MET A CA 1
ATOM 716 C C . MET A 1 91 ? -8.527 -14.927 3.666 1.00 92.69 91 MET A C 1
ATOM 718 O O . MET A 1 91 ? -9.033 -13.824 3.457 1.00 92.69 91 MET A O 1
ATOM 722 N N . LEU A 1 92 ? -7.237 -15.066 3.968 1.00 95.19 92 LEU A N 1
ATOM 723 C CA . LEU A 1 92 ? -6.320 -13.937 4.036 1.00 95.19 92 LEU A CA 1
ATOM 724 C C . LEU A 1 92 ? -6.015 -13.410 2.626 1.00 95.19 92 LEU A C 1
ATOM 726 O O . LEU A 1 92 ? -5.563 -14.155 1.752 1.00 95.19 92 LEU A O 1
ATOM 730 N N . ALA A 1 93 ? -6.205 -12.111 2.420 1.00 95.38 93 ALA A N 1
ATOM 731 C CA . ALA A 1 93 ? -5.884 -11.409 1.183 1.00 95.38 93 ALA A CA 1
ATOM 732 C C . ALA A 1 93 ? -4.956 -10.224 1.470 1.00 95.38 93 ALA A C 1
ATOM 734 O O . ALA A 1 93 ? -4.997 -9.639 2.552 1.00 95.38 93 ALA A O 1
ATOM 735 N N . SER A 1 94 ? -4.108 -9.846 0.507 1.00 95.75 94 SER A N 1
ATOM 736 C CA . SER A 1 94 ? -3.303 -8.631 0.664 1.00 95.75 94 SER A CA 1
ATOM 737 C C . SER A 1 94 ? -4.205 -7.400 0.667 1.00 95.75 94 SER A C 1
ATOM 739 O O . SER A 1 94 ? -5.076 -7.253 -0.189 1.00 95.75 94 SER A O 1
ATOM 741 N N . ALA A 1 95 ? -3.966 -6.488 1.609 1.00 95.56 95 ALA A N 1
ATOM 742 C CA . ALA A 1 95 ? -4.677 -5.219 1.638 1.00 95.56 95 ALA A CA 1
ATOM 743 C C . ALA A 1 95 ? -4.268 -4.319 0.461 1.00 95.56 95 ALA A C 1
ATOM 745 O O . ALA A 1 95 ? -5.109 -3.602 -0.072 1.00 95.56 95 ALA A O 1
ATOM 746 N N . ILE A 1 96 ? -2.993 -4.370 0.058 1.00 95.06 96 ILE A N 1
ATOM 747 C CA . ILE A 1 96 ? -2.374 -3.419 -0.878 1.00 95.06 96 ILE A CA 1
ATOM 748 C C . ILE A 1 96 ? -2.218 -4.010 -2.284 1.00 95.06 96 ILE A C 1
ATOM 750 O O . ILE A 1 96 ? -2.499 -3.337 -3.272 1.00 95.06 96 ILE A O 1
ATOM 754 N N . TRP A 1 97 ? -1.747 -5.253 -2.385 1.00 95.19 97 TRP A N 1
ATOM 755 C CA . TRP A 1 97 ? -1.232 -5.810 -3.636 1.00 95.19 97 TRP A CA 1
ATOM 756 C C . TRP A 1 97 ? -2.309 -6.565 -4.417 1.00 95.19 97 TRP A C 1
ATOM 758 O O . TRP A 1 97 ? -2.895 -7.521 -3.905 1.00 95.19 97 TRP A O 1
ATOM 768 N N . ASN A 1 98 ? -2.529 -6.170 -5.673 1.00 94.00 98 ASN A N 1
ATOM 769 C CA . ASN A 1 98 ? -3.442 -6.834 -6.602 1.00 94.00 98 ASN A CA 1
ATOM 770 C C . ASN A 1 98 ? -2.878 -6.801 -8.035 1.00 94.00 98 ASN A C 1
ATOM 772 O O . ASN A 1 98 ? -2.498 -5.743 -8.533 1.00 94.00 98 ASN A O 1
ATOM 776 N N . GLU A 1 99 ? -2.810 -7.961 -8.689 1.00 92.56 99 GLU A N 1
ATOM 777 C CA . GLU A 1 99 ? -2.232 -8.114 -10.031 1.00 92.56 99 GLU A CA 1
ATOM 778 C C . GLU A 1 99 ? -3.089 -7.507 -11.156 1.00 92.56 99 GLU A C 1
ATOM 780 O O . GLU A 1 99 ? -2.528 -7.033 -12.144 1.00 92.56 99 GLU A O 1
ATOM 785 N N . ASP A 1 100 ? -4.413 -7.436 -10.986 1.00 90.88 100 ASP A N 1
ATOM 786 C CA . ASP A 1 100 ? -5.349 -6.935 -12.005 1.00 90.88 100 ASP A CA 1
ATOM 787 C C . ASP A 1 100 ? -5.189 -5.429 -12.254 1.00 90.88 100 ASP A C 1
ATOM 789 O O . ASP A 1 100 ? -5.421 -4.934 -13.356 1.00 90.88 100 ASP A O 1
ATOM 793 N N . ASP A 1 101 ? -4.760 -4.688 -11.233 1.00 88.19 101 ASP A N 1
ATOM 794 C CA . ASP A 1 101 ? -4.603 -3.230 -11.286 1.00 88.19 101 ASP A CA 1
ATOM 795 C C . ASP A 1 101 ? -3.191 -2.790 -11.709 1.00 88.19 101 ASP A C 1
ATOM 797 O O . ASP A 1 101 ? -2.899 -1.590 -11.822 1.00 88.19 101 ASP A O 1
ATOM 801 N N . THR A 1 102 ? -2.305 -3.760 -11.924 1.00 89.44 102 THR A N 1
ATOM 802 C CA . THR A 1 102 ? -0.863 -3.561 -12.021 1.00 89.44 102 THR A CA 1
ATOM 803 C C . THR A 1 102 ? -0.393 -3.571 -13.486 1.00 89.44 102 THR A C 1
ATOM 805 O O . THR A 1 102 ? -0.778 -4.468 -14.236 1.00 89.44 102 THR A O 1
ATOM 808 N N . PRO A 1 103 ? 0.448 -2.613 -13.930 1.00 90.50 103 PRO A N 1
ATOM 809 C CA . PRO A 1 103 ? 1.068 -2.649 -15.259 1.00 90.50 103 PRO A CA 1
ATOM 810 C C . PRO A 1 103 ? 1.936 -3.897 -15.463 1.00 90.50 103 PRO A C 1
ATOM 812 O O . PRO A 1 103 ? 2.534 -4.385 -14.506 1.00 90.50 103 PRO A O 1
ATOM 815 N N . GLU A 1 104 ? 2.071 -4.372 -16.706 1.00 90.62 104 GLU A N 1
ATOM 816 C CA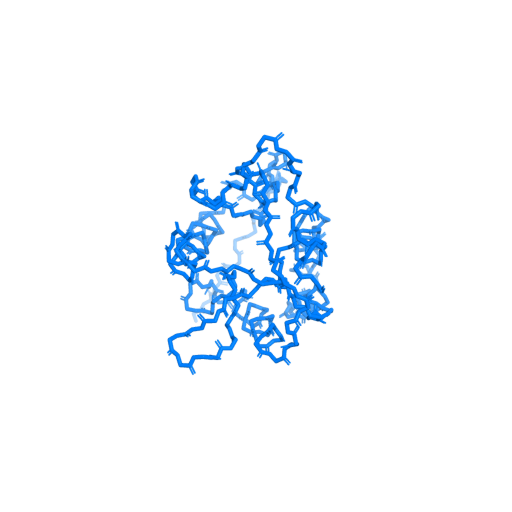 . GLU A 1 104 ? 2.782 -5.625 -17.040 1.00 90.62 104 GLU A CA 1
ATOM 817 C C . GLU A 1 104 ? 4.168 -5.746 -16.392 1.00 90.62 104 GLU A C 1
ATOM 819 O O . GLU A 1 104 ? 4.495 -6.794 -15.841 1.00 90.62 104 GLU A O 1
ATOM 824 N N . LEU A 1 105 ? 4.943 -4.656 -16.375 1.00 90.12 105 LEU A N 1
ATOM 825 C CA . LEU A 1 105 ? 6.275 -4.616 -15.766 1.00 90.12 105 LEU A CA 1
ATOM 826 C C . LEU A 1 105 ? 6.269 -5.016 -14.278 1.00 90.12 105 LEU A C 1
ATOM 828 O O . LEU A 1 105 ? 7.170 -5.708 -13.813 1.00 90.12 105 LEU A O 1
ATOM 832 N N . TYR A 1 106 ? 5.249 -4.595 -13.530 1.00 90.69 106 TYR A N 1
ATOM 833 C CA . TYR A 1 106 ? 5.151 -4.811 -12.086 1.00 90.69 106 TYR A CA 1
ATOM 834 C C . TYR A 1 106 ? 4.365 -6.071 -11.718 1.00 90.69 106 TYR A C 1
ATOM 836 O O . TYR A 1 106 ? 4.449 -6.522 -10.573 1.00 90.69 106 TYR A O 1
ATOM 844 N N . LYS A 1 107 ? 3.597 -6.656 -12.648 1.00 94.44 107 LYS A N 1
ATOM 845 C CA . LYS A 1 107 ? 2.721 -7.803 -12.362 1.00 94.44 107 LYS A CA 1
ATOM 846 C C . LYS A 1 107 ? 3.443 -8.958 -11.664 1.00 94.44 107 LYS A C 1
ATOM 848 O O . LYS A 1 107 ? 2.920 -9.404 -10.641 1.00 94.44 107 LYS A O 1
ATOM 853 N N . PRO A 1 108 ? 4.637 -9.410 -12.107 1.00 94.94 108 PRO A N 1
ATOM 854 C CA . PRO A 1 108 ? 5.341 -10.499 -11.429 1.00 94.94 108 PRO A CA 1
ATOM 855 C C . PRO A 1 108 ? 5.650 -10.172 -9.961 1.00 94.94 108 PRO A C 1
ATOM 857 O O . PRO A 1 108 ? 5.402 -10.994 -9.077 1.00 94.94 108 PRO A O 1
ATOM 860 N N . ALA A 1 109 ? 6.101 -8.942 -9.694 1.00 94.75 109 ALA A N 1
ATOM 861 C CA . ALA A 1 109 ? 6.430 -8.467 -8.354 1.00 94.75 109 ALA A CA 1
ATOM 862 C C . ALA A 1 109 ? 5.194 -8.399 -7.448 1.00 94.75 109 ALA A C 1
ATOM 864 O O . ALA A 1 109 ? 5.195 -8.942 -6.339 1.00 94.75 109 ALA A O 1
ATOM 865 N N . ILE A 1 110 ? 4.125 -7.751 -7.921 1.00 96.00 110 ILE A N 1
ATOM 866 C CA . ILE A 1 110 ? 2.896 -7.555 -7.145 1.00 96.00 110 ILE A CA 1
ATOM 867 C C . ILE A 1 110 ? 2.199 -8.893 -6.880 1.00 96.00 110 ILE A C 1
ATOM 869 O O . ILE A 1 110 ? 1.797 -9.149 -5.744 1.00 96.00 110 ILE A O 1
ATOM 873 N N . ALA A 1 111 ? 2.118 -9.779 -7.876 1.00 96.44 111 ALA A N 1
ATOM 874 C CA . ALA A 1 111 ? 1.537 -11.110 -7.717 1.00 96.44 111 ALA A CA 1
ATOM 875 C C . ALA A 1 111 ? 2.316 -11.949 -6.690 1.00 96.44 111 ALA A C 1
ATOM 877 O O . ALA A 1 111 ? 1.724 -12.575 -5.802 1.00 96.44 111 ALA A O 1
ATOM 878 N N . ALA A 1 112 ? 3.651 -11.928 -6.759 1.00 96.31 112 ALA A N 1
ATOM 879 C CA . ALA A 1 112 ? 4.500 -12.650 -5.820 1.00 96.31 112 ALA A CA 1
ATOM 880 C C . ALA A 1 112 ? 4.365 -12.107 -4.388 1.00 96.31 112 ALA A C 1
ATOM 882 O O . ALA A 1 112 ? 4.182 -12.893 -3.456 1.00 96.31 112 ALA A O 1
ATOM 883 N N . MET A 1 113 ? 4.363 -10.783 -4.196 1.00 96.69 113 MET A N 1
ATOM 884 C CA . MET A 1 113 ? 4.134 -10.177 -2.879 1.00 96.69 113 MET A CA 1
ATOM 885 C C . MET A 1 113 ? 2.735 -10.491 -2.332 1.00 96.69 113 MET A C 1
ATOM 887 O O . MET A 1 113 ? 2.611 -10.922 -1.185 1.00 96.69 113 MET A O 1
ATOM 891 N N . ALA A 1 114 ? 1.685 -10.354 -3.148 1.00 96.50 114 ALA A N 1
ATOM 892 C CA . ALA A 1 114 ? 0.313 -10.682 -2.756 1.00 96.50 114 ALA A CA 1
ATOM 893 C C . ALA A 1 114 ? 0.179 -12.151 -2.323 1.00 96.50 114 ALA A C 1
ATOM 895 O O . ALA A 1 114 ? -0.495 -12.470 -1.339 1.00 96.50 114 ALA A O 1
ATOM 896 N N . LYS A 1 115 ? 0.844 -13.065 -3.040 1.00 96.62 115 LYS A N 1
ATOM 897 C CA . LYS A 1 115 ? 0.904 -14.491 -2.702 1.00 96.62 115 LYS A CA 1
ATOM 898 C C . LYS A 1 115 ? 1.628 -14.741 -1.380 1.00 96.62 115 LYS A C 1
ATOM 900 O O . LYS A 1 115 ? 1.154 -15.568 -0.601 1.00 96.62 115 LYS A O 1
ATOM 905 N N . THR A 1 116 ? 2.733 -14.045 -1.119 1.00 96.81 116 THR A N 1
ATOM 906 C CA . THR A 1 116 ? 3.472 -14.151 0.147 1.00 96.81 116 THR A CA 1
ATOM 907 C C . THR A 1 116 ? 2.614 -13.698 1.323 1.00 96.81 116 THR A C 1
ATOM 909 O O . THR A 1 116 ? 2.495 -14.440 2.293 1.00 96.81 116 THR A O 1
ATOM 912 N N . VAL A 1 117 ? 1.928 -12.555 1.209 1.00 96.56 117 VAL A N 1
ATOM 913 C CA . VAL A 1 117 ? 1.019 -12.061 2.259 1.00 96.56 117 VAL A CA 1
ATOM 914 C C . VAL A 1 117 ? -0.125 -13.039 2.522 1.00 96.56 117 VAL A C 1
ATOM 916 O O . VAL A 1 117 ? -0.394 -13.371 3.667 1.00 96.56 117 VAL A O 1
ATOM 919 N N . ARG A 1 118 ? -0.759 -13.575 1.475 1.00 96.38 118 ARG A N 1
ATOM 920 C CA . ARG A 1 118 ? -1.858 -14.550 1.603 1.00 96.38 118 ARG A CA 1
ATOM 921 C C . ARG A 1 118 ? -1.458 -15.859 2.298 1.00 96.38 118 ARG A C 1
ATOM 923 O O . ARG A 1 118 ? -2.316 -16.552 2.832 1.00 96.38 118 ARG A O 1
ATOM 930 N N . ARG A 1 119 ? -0.175 -16.226 2.266 1.00 95.94 119 ARG A N 1
ATOM 931 C CA . ARG A 1 119 ? 0.357 -17.437 2.919 1.00 95.94 119 ARG A CA 1
ATOM 932 C C . ARG A 1 119 ? 0.910 -17.177 4.320 1.00 95.94 119 ARG A C 1
ATOM 934 O O . ARG A 1 119 ? 1.253 -18.134 5.010 1.00 95.94 119 ARG A O 1
ATOM 941 N N . ALA A 1 120 ? 1.032 -15.912 4.704 1.00 96.06 120 ALA A N 1
ATOM 942 C CA . ALA A 1 120 ? 1.561 -15.506 5.990 1.00 96.06 120 ALA A CA 1
ATOM 943 C C . ALA A 1 120 ? 0.538 -15.728 7.110 1.00 96.06 120 ALA A C 1
ATOM 945 O O . ALA A 1 120 ? -0.668 -15.853 6.881 1.00 96.06 120 ALA A O 1
ATOM 946 N N . LYS A 1 121 ? 1.025 -15.769 8.345 1.00 95.44 121 LYS A N 1
ATOM 947 C CA . LYS A 1 121 ? 0.189 -15.815 9.541 1.00 95.44 121 LYS A CA 1
ATOM 948 C C . LYS A 1 121 ? -0.147 -14.400 9.975 1.00 95.44 121 LYS A C 1
ATOM 950 O O . LYS A 1 121 ? 0.696 -13.506 9.930 1.00 95.44 121 LYS A O 1
ATOM 955 N N . VAL A 1 122 ? -1.373 -14.208 10.449 1.00 96.00 122 VAL A N 1
ATOM 956 C CA . VAL A 1 122 ? -1.767 -12.964 11.115 1.00 96.00 122 VAL A CA 1
ATOM 957 C C . VAL A 1 122 ? -1.020 -12.851 12.443 1.00 96.00 122 VAL A C 1
ATOM 959 O O . VAL A 1 122 ? -1.020 -13.784 13.242 1.00 96.00 122 VAL A O 1
ATOM 962 N N . THR A 1 123 ? -0.393 -11.700 12.675 1.00 94.81 123 THR A N 1
ATOM 963 C CA . THR A 1 123 ? 0.377 -11.390 13.892 1.00 94.81 123 THR A CA 1
ATOM 964 C C . THR A 1 123 ? -0.317 -10.376 14.798 1.00 94.81 123 THR A C 1
ATOM 966 O O . THR A 1 123 ? 0.124 -10.151 15.922 1.00 94.81 123 THR A O 1
ATOM 969 N N . GLY A 1 124 ? -1.391 -9.742 14.324 1.00 93.44 124 GLY A N 1
ATOM 970 C CA . GLY A 1 124 ? -2.166 -8.786 15.104 1.00 93.44 124 GLY A CA 1
ATOM 971 C C . GLY A 1 124 ? -3.037 -7.880 14.243 1.00 93.44 124 GLY A C 1
ATOM 972 O O . GLY A 1 124 ? -3.077 -7.990 13.017 1.00 93.44 124 GLY A O 1
ATOM 973 N N . VAL A 1 125 ? -3.742 -6.966 14.905 1.00 94.19 125 VAL A N 1
ATOM 974 C CA . VAL A 1 125 ? -4.538 -5.921 14.250 1.00 94.19 125 VAL A CA 1
ATOM 975 C C . VAL A 1 125 ? -3.641 -4.736 13.913 1.00 94.19 125 VAL A C 1
ATOM 977 O O . VAL A 1 125 ? -2.804 -4.341 14.722 1.00 94.19 125 VAL A O 1
ATOM 980 N N . PHE A 1 126 ? -3.851 -4.141 12.743 1.00 94.56 126 PHE A N 1
ATOM 981 C CA . PHE A 1 126 ? -3.195 -2.908 12.337 1.00 94.56 126 PHE A CA 1
ATOM 982 C C . PHE A 1 126 ? -4.093 -1.694 12.594 1.00 94.56 126 PHE A C 1
ATOM 984 O O . PHE A 1 126 ? -5.244 -1.652 12.160 1.00 94.56 126 PHE A O 1
ATOM 991 N N . LEU A 1 127 ? -3.548 -0.684 13.270 1.00 92.50 127 LEU A N 1
ATOM 992 C CA . LEU A 1 127 ? -4.172 0.615 13.508 1.00 92.50 127 LEU A CA 1
ATOM 993 C C . LEU A 1 127 ? -3.141 1.712 13.240 1.00 92.50 127 LEU A C 1
ATOM 995 O O . LEU A 1 127 ? -1.969 1.581 13.590 1.00 92.50 127 LEU A O 1
ATOM 999 N N . SER A 1 128 ? -3.584 2.824 12.660 1.00 92.06 128 SER A N 1
ATOM 1000 C CA . SER A 1 128 ? -2.721 3.965 12.361 1.00 92.06 128 SER A CA 1
ATOM 1001 C C . SER A 1 128 ? -3.486 5.266 12.534 1.00 92.06 128 SER A C 1
ATOM 1003 O O . SER A 1 128 ? -4.637 5.364 12.124 1.00 92.06 128 SER A O 1
ATOM 1005 N N . SER A 1 129 ? -2.839 6.274 13.114 1.00 91.94 129 SER A N 1
ATOM 1006 C CA . SER A 1 129 ? -3.389 7.632 13.241 1.00 91.94 129 SER A CA 1
ATOM 1007 C C . SER A 1 129 ? -2.978 8.550 12.082 1.00 91.94 129 SER A C 1
ATOM 1009 O O . SER A 1 129 ? -3.337 9.723 12.072 1.00 91.94 129 SER A O 1
ATOM 1011 N N . TYR A 1 130 ? -2.220 8.042 11.105 1.00 91.56 130 TYR A N 1
ATOM 1012 C CA . TYR A 1 130 ? -1.768 8.822 9.953 1.00 91.56 130 TYR A CA 1
ATOM 1013 C C . TYR A 1 130 ? -2.820 8.841 8.839 1.00 91.56 130 TYR A C 1
ATOM 1015 O O . TYR A 1 130 ? -3.366 7.796 8.485 1.00 91.56 130 TYR A O 1
ATOM 1023 N N . SER A 1 131 ? -3.039 10.015 8.243 1.00 92.69 131 SER A N 1
ATOM 1024 C CA . SER A 1 131 ? -3.906 10.228 7.070 1.00 92.69 131 SER A CA 1
ATOM 1025 C C . SER A 1 131 ? -3.226 9.928 5.727 1.00 92.69 131 SER A C 1
ATOM 1027 O O . SER A 1 131 ? -3.884 9.936 4.690 1.00 92.69 131 SER A O 1
ATOM 1029 N N . MET A 1 132 ? -1.919 9.654 5.742 1.00 94.50 132 MET A N 1
ATOM 1030 C CA . MET A 1 132 ? -1.119 9.235 4.593 1.00 94.50 132 MET A CA 1
ATOM 1031 C C . MET A 1 132 ? -0.155 8.141 5.042 1.00 94.50 132 MET A C 1
ATOM 1033 O O . MET A 1 132 ? 0.580 8.314 6.017 1.00 94.50 132 MET A O 1
ATOM 1037 N N . TRP A 1 133 ? -0.177 6.997 4.364 1.00 93.62 133 TRP A N 1
ATOM 1038 C CA . TRP A 1 133 ? 0.685 5.861 4.675 1.00 93.62 133 TRP A CA 1
ATOM 1039 C C . TRP A 1 133 ? 1.741 5.725 3.588 1.00 93.62 133 TRP A C 1
ATOM 1041 O O . TRP A 1 133 ? 1.434 5.315 2.475 1.00 93.62 133 TRP A O 1
ATOM 1051 N N . GLY A 1 134 ? 2.979 6.090 3.921 1.00 92.75 134 GLY A N 1
ATOM 1052 C CA . GLY A 1 134 ? 4.074 6.232 2.961 1.00 92.75 134 GLY A CA 1
ATOM 1053 C C . GLY A 1 134 ? 4.416 7.701 2.720 1.00 92.75 134 GLY A C 1
ATOM 1054 O O . GLY A 1 134 ? 3.857 8.589 3.364 1.00 92.75 134 GLY A O 1
ATOM 1055 N N . VAL A 1 135 ? 5.349 7.943 1.805 1.00 93.56 135 VAL A N 1
ATOM 1056 C CA . VAL A 1 135 ? 5.756 9.288 1.379 1.00 93.56 135 VAL A CA 1
ATOM 1057 C C . VAL A 1 135 ? 5.499 9.352 -0.123 1.00 93.56 135 VAL A C 1
ATOM 1059 O O . VAL A 1 135 ? 6.296 8.788 -0.861 1.00 93.56 135 VAL A O 1
ATOM 1062 N N . PRO A 1 136 ? 4.382 9.940 -0.587 1.00 93.38 136 PRO A N 1
ATOM 1063 C CA . PRO A 1 136 ? 3.934 9.807 -1.976 1.00 93.38 136 PRO A CA 1
ATOM 1064 C C . PRO A 1 136 ? 4.900 10.420 -2.990 1.00 93.38 136 PRO A C 1
ATOM 1066 O O . PRO A 1 136 ? 4.984 9.926 -4.108 1.00 93.38 136 PRO A O 1
ATOM 1069 N N . GLU A 1 137 ? 5.633 11.466 -2.609 1.00 93.75 137 GLU A N 1
ATOM 1070 C CA . GLU A 1 137 ? 6.542 12.184 -3.498 1.00 93.75 137 GLU A CA 1
ATOM 1071 C C . GLU A 1 137 ? 7.782 12.664 -2.731 1.00 93.75 137 GLU A C 1
ATOM 1073 O O . GLU A 1 137 ? 7.701 13.054 -1.564 1.00 93.75 137 GLU A O 1
ATOM 1078 N N . THR A 1 138 ? 8.950 12.613 -3.365 1.00 92.38 138 THR A N 1
ATOM 1079 C CA . THR A 1 138 ? 10.199 13.214 -2.887 1.00 92.38 138 THR A CA 1
ATOM 1080 C C . THR A 1 138 ? 10.957 13.798 -4.076 1.00 92.38 138 THR A C 1
ATOM 1082 O O . THR A 1 138 ? 11.494 13.077 -4.917 1.00 92.38 138 THR A O 1
ATOM 1085 N N . GLY A 1 139 ? 11.024 15.128 -4.147 1.00 90.00 139 GLY A N 1
ATOM 1086 C CA . GLY A 1 139 ? 11.630 15.816 -5.285 1.00 90.00 139 GLY A CA 1
ATOM 1087 C C . GLY A 1 139 ? 10.845 15.545 -6.569 1.00 90.00 139 GLY A C 1
ATOM 1088 O O . GLY A 1 139 ? 9.682 15.909 -6.657 1.00 90.00 139 GLY A O 1
ATOM 1089 N N . ALA A 1 140 ? 11.486 14.914 -7.553 1.00 88.81 140 ALA A N 1
ATOM 1090 C CA . ALA A 1 140 ? 10.871 14.551 -8.834 1.00 88.81 140 ALA A CA 1
ATOM 1091 C C . ALA A 1 140 ? 10.409 13.078 -8.899 1.00 88.81 140 ALA A C 1
ATOM 1093 O O . ALA A 1 140 ? 10.147 12.551 -9.984 1.00 88.81 140 ALA A O 1
ATOM 1094 N N . TRP A 1 141 ? 10.379 12.390 -7.753 1.00 90.06 141 TRP A N 1
ATOM 1095 C CA . TRP A 1 141 ? 10.062 10.969 -7.654 1.00 90.06 141 TRP A CA 1
ATOM 1096 C C . TRP A 1 141 ? 8.778 10.737 -6.879 1.00 90.06 141 TRP A C 1
ATOM 1098 O O . TRP A 1 141 ? 8.631 11.199 -5.753 1.00 90.06 141 TRP A O 1
ATOM 1108 N N . ARG A 1 142 ? 7.899 9.928 -7.452 1.00 92.69 142 ARG A N 1
ATOM 1109 C CA . ARG A 1 142 ? 6.686 9.402 -6.844 1.00 92.69 142 ARG A CA 1
ATOM 1110 C C . ARG A 1 142 ? 6.912 7.986 -6.354 1.00 92.69 142 ARG A C 1
ATOM 1112 O O . ARG A 1 142 ? 7.604 7.194 -6.996 1.00 92.69 142 ARG A O 1
ATOM 1119 N N . HIS A 1 143 ? 6.302 7.652 -5.226 1.00 93.81 143 HIS A N 1
ATOM 1120 C CA . HIS A 1 143 ? 6.545 6.414 -4.493 1.00 93.81 143 HIS A CA 1
ATOM 1121 C C . HIS A 1 143 ? 5.242 5.713 -4.114 1.00 93.81 143 HIS A C 1
ATOM 1123 O O . HIS A 1 143 ? 4.149 6.268 -4.232 1.00 93.81 143 HIS A O 1
ATOM 1129 N N . PHE A 1 144 ? 5.366 4.490 -3.599 1.00 94.06 144 PHE A N 1
ATOM 1130 C CA . PHE A 1 144 ? 4.236 3.805 -2.991 1.00 94.06 144 PHE A CA 1
ATOM 1131 C C . PHE A 1 144 ? 3.728 4.565 -1.765 1.00 94.06 144 PHE A C 1
ATOM 1133 O O . PHE A 1 144 ? 4.448 4.781 -0.786 1.00 94.06 144 PHE A O 1
ATOM 1140 N N . ALA A 1 145 ? 2.455 4.933 -1.822 1.00 94.31 145 ALA A N 1
ATOM 1141 C CA . ALA A 1 145 ? 1.709 5.454 -0.696 1.00 94.31 145 ALA A CA 1
ATOM 1142 C C . ALA A 1 145 ? 0.233 5.080 -0.837 1.00 94.31 145 ALA A C 1
ATOM 1144 O O . ALA A 1 145 ? -0.284 4.962 -1.952 1.00 94.31 145 ALA A O 1
ATOM 1145 N N . VAL A 1 146 ? -0.450 4.921 0.297 1.00 94.00 146 VAL A N 1
ATOM 1146 C CA . VAL A 1 146 ? -1.905 4.752 0.334 1.00 94.00 146 VAL A CA 1
ATOM 1147 C C . VAL A 1 146 ? -2.572 5.807 1.199 1.00 94.00 146 VAL A C 1
ATOM 1149 O O . VAL A 1 146 ? -2.074 6.166 2.270 1.00 94.00 146 VAL A O 1
ATOM 1152 N N . GLN A 1 147 ? -3.710 6.308 0.726 1.00 94.12 147 GLN A N 1
ATOM 1153 C CA . GLN A 1 147 ? -4.525 7.286 1.430 1.00 94.12 147 GLN A CA 1
ATOM 1154 C C . GLN A 1 147 ? -5.709 6.588 2.120 1.00 94.12 147 GLN A C 1
ATOM 1156 O O . GLN A 1 147 ? -6.688 6.244 1.453 1.00 94.12 147 GLN A O 1
ATOM 1161 N N . PRO A 1 148 ? -5.648 6.338 3.443 1.00 93.06 148 PRO A N 1
ATOM 1162 C CA . PRO A 1 148 ? -6.775 5.773 4.184 1.00 93.06 148 PRO A CA 1
ATOM 1163 C C . PRO A 1 148 ? -7.982 6.721 4.207 1.00 93.06 148 PRO A C 1
ATOM 1165 O O . PRO A 1 148 ? -7.843 7.942 4.116 1.00 93.06 148 PRO A O 1
ATOM 1168 N N . THR A 1 149 ? -9.184 6.170 4.404 1.00 92.94 149 THR A N 1
ATOM 1169 C CA . THR A 1 149 ? -10.363 6.999 4.703 1.00 92.94 149 THR A CA 1
ATOM 1170 C C . THR A 1 149 ? -10.313 7.507 6.148 1.00 92.94 149 THR A C 1
ATOM 1172 O O . THR A 1 149 ? -9.673 6.882 6.997 1.00 92.94 149 THR A O 1
ATOM 1175 N N . PRO A 1 150 ? -11.058 8.574 6.496 1.00 91.12 150 PRO A N 1
ATOM 1176 C CA . PRO A 1 150 ? -11.145 9.044 7.879 1.00 91.12 150 PRO A CA 1
ATOM 1177 C C . PRO A 1 150 ? -11.582 7.966 8.885 1.00 91.12 150 PRO A C 1
ATOM 1179 O O . PRO A 1 150 ? -11.122 7.981 10.020 1.00 91.12 150 PRO A O 1
ATOM 1182 N N . LYS A 1 151 ? -12.407 6.989 8.471 1.00 90.12 151 LYS A N 1
ATOM 1183 C CA . LYS A 1 151 ? -12.831 5.858 9.322 1.00 90.12 151 LYS A CA 1
ATOM 1184 C C . LYS A 1 151 ? -11.674 4.927 9.712 1.00 90.12 151 LYS A C 1
ATOM 1186 O O . LYS A 1 151 ? -11.756 4.245 10.726 1.00 90.12 151 LYS A O 1
ATOM 1191 N N . MET A 1 152 ? -10.618 4.881 8.903 1.00 91.12 152 MET A N 1
ATOM 1192 C CA . MET A 1 152 ? -9.434 4.044 9.125 1.00 91.12 152 MET A CA 1
ATOM 1193 C C . MET A 1 152 ? -8.372 4.745 9.979 1.00 91.12 152 MET A C 1
ATOM 1195 O O . MET A 1 152 ? -7.409 4.108 10.404 1.00 91.12 152 MET A O 1
ATOM 1199 N N . ILE A 1 153 ? -8.533 6.050 10.219 1.00 92.25 153 ILE A N 1
ATOM 1200 C CA . ILE A 1 153 ? -7.632 6.832 11.057 1.00 92.25 153 ILE A CA 1
ATOM 1201 C C . ILE A 1 153 ? -8.025 6.597 12.510 1.00 92.25 153 ILE A C 1
ATOM 1203 O O . ILE A 1 153 ? -9.070 7.039 12.986 1.00 92.25 153 ILE A O 1
ATOM 1207 N N . PHE A 1 154 ? -7.165 5.888 13.230 1.00 88.94 154 PHE A N 1
ATOM 1208 C CA . PHE A 1 154 ? -7.365 5.628 14.641 1.00 88.94 154 PHE A CA 1
ATOM 1209 C C . PHE A 1 154 ? -7.239 6.924 15.445 1.00 88.94 154 PHE A C 1
ATOM 1211 O O . PHE A 1 154 ? -6.183 7.564 15.454 1.00 88.94 154 PHE A O 1
ATOM 1218 N N . SER A 1 155 ? -8.303 7.260 16.168 1.00 86.69 155 SER A N 1
ATOM 1219 C CA . SER A 1 155 ? -8.352 8.380 17.102 1.00 86.69 155 SER A CA 1
ATOM 1220 C C . SER A 1 155 ? -9.070 7.954 18.380 1.00 86.69 155 SER A C 1
ATOM 1222 O O . SER A 1 155 ? -10.204 7.471 18.337 1.00 86.69 155 SER A O 1
ATOM 1224 N N . ARG A 1 156 ? -8.397 8.110 19.522 1.00 87.12 156 ARG A N 1
ATOM 1225 C CA . ARG A 1 156 ? -8.956 7.958 20.870 1.00 87.12 156 ARG A CA 1
ATOM 1226 C C . ARG A 1 156 ? -8.280 8.956 21.801 1.00 87.12 156 ARG A C 1
ATOM 1228 O O . ARG A 1 156 ? -7.104 9.256 21.632 1.00 87.12 156 ARG A O 1
ATOM 1235 N N . ALA A 1 157 ? -9.011 9.424 22.809 1.00 78.81 157 ALA A N 1
ATOM 1236 C CA . ALA A 1 157 ? -8.471 10.358 23.798 1.00 78.81 157 ALA A CA 1
ATOM 1237 C C . ALA A 1 157 ? -7.464 9.702 24.760 1.00 78.81 157 ALA A C 1
ATOM 1239 O O . ALA A 1 157 ? -6.581 10.371 25.283 1.00 78.81 157 ALA A O 1
ATOM 1240 N N . THR A 1 158 ? -7.601 8.398 25.007 1.00 85.25 158 THR A N 1
ATOM 1241 C CA . THR A 1 158 ? -6.892 7.688 26.085 1.00 85.25 158 THR A CA 1
ATOM 1242 C C . THR A 1 158 ? -5.757 6.788 25.607 1.00 85.25 158 THR A C 1
ATOM 1244 O O . THR A 1 158 ? -4.996 6.290 26.431 1.00 85.25 158 THR A O 1
ATOM 1247 N N . GLN A 1 159 ? -5.646 6.538 24.300 1.00 85.81 159 GLN A N 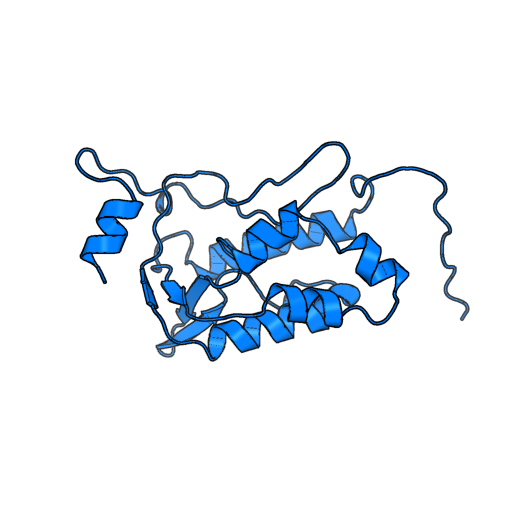1
ATOM 1248 C CA . GLN A 1 159 ? -4.716 5.558 23.741 1.00 85.81 159 GLN A CA 1
ATOM 1249 C C . GLN A 1 159 ? -4.180 6.022 22.392 1.00 85.81 159 GLN A C 1
ATOM 1251 O O . GLN A 1 159 ? -4.920 6.539 21.557 1.00 85.81 159 GLN A O 1
ATOM 1256 N N . THR A 1 160 ? -2.903 5.750 22.148 1.00 88.88 160 THR A N 1
ATOM 1257 C CA . THR A 1 160 ? -2.306 5.804 20.810 1.00 88.88 160 THR A CA 1
ATOM 1258 C C . THR A 1 160 ? -2.644 4.539 20.018 1.00 88.88 160 THR A C 1
ATOM 1260 O O . THR A 1 160 ? -2.946 3.492 20.596 1.00 88.88 160 THR A O 1
ATOM 1263 N N . ALA A 1 161 ? -2.539 4.600 18.686 1.00 83.19 161 ALA A N 1
ATOM 1264 C CA . ALA A 1 161 ? -2.723 3.421 17.835 1.00 83.19 161 ALA A CA 1
ATOM 1265 C C . ALA A 1 161 ? -1.784 2.268 18.235 1.00 83.19 161 ALA A C 1
ATOM 1267 O O . ALA A 1 161 ? -2.204 1.117 18.275 1.00 83.19 161 ALA A O 1
ATOM 1268 N N . GLY A 1 162 ? -0.535 2.586 18.602 1.00 84.19 162 GLY A N 1
ATOM 1269 C CA . GLY A 1 162 ? 0.443 1.606 19.081 1.00 84.19 162 GLY A CA 1
ATOM 1270 C C . GLY A 1 162 ? 0.002 0.890 20.358 1.00 84.19 162 GLY A C 1
ATOM 1271 O O . GLY A 1 162 ? 0.043 -0.336 20.412 1.00 84.19 162 GLY A O 1
ATOM 1272 N N . GLN A 1 163 ? -0.482 1.639 21.355 1.00 87.06 163 GLN A N 1
ATOM 1273 C CA . GLN A 1 163 ? -1.007 1.067 22.603 1.00 87.06 163 GLN A CA 1
ATOM 1274 C C . GLN A 1 163 ? -2.236 0.186 22.343 1.00 87.06 163 GLN A C 1
ATOM 1276 O O . GLN A 1 163 ? -2.295 -0.942 22.820 1.00 87.06 163 GLN A O 1
ATOM 1281 N N . ALA A 1 164 ? -3.173 0.656 21.516 1.00 86.19 164 ALA A N 1
ATOM 1282 C CA . ALA A 1 164 ? -4.376 -0.103 21.180 1.00 86.19 164 ALA A CA 1
ATOM 1283 C C . ALA A 1 164 ? -4.089 -1.380 20.368 1.00 86.19 164 ALA A C 1
ATOM 1285 O O . ALA A 1 164 ? -4.845 -2.345 20.458 1.00 86.19 164 ALA A O 1
ATOM 1286 N N . MET A 1 165 ? -3.019 -1.407 19.564 1.00 88.19 165 MET A N 1
ATOM 1287 C CA . MET A 1 165 ? -2.560 -2.634 18.903 1.00 88.19 165 MET A CA 1
ATOM 1288 C C . MET A 1 165 ? -1.930 -3.614 19.897 1.00 88.19 165 MET A C 1
ATOM 1290 O O . MET A 1 165 ? -2.153 -4.814 19.770 1.00 88.19 165 MET A O 1
ATOM 1294 N N . ALA A 1 166 ? -1.166 -3.123 20.877 1.00 83.19 166 ALA A N 1
ATOM 1295 C CA . ALA A 1 166 ? -0.506 -3.966 21.874 1.00 83.19 166 ALA A CA 1
ATOM 1296 C C . ALA A 1 166 ? -1.504 -4.710 22.778 1.00 83.19 166 ALA A C 1
ATOM 1298 O O . ALA A 1 166 ? -1.274 -5.869 23.093 1.00 83.19 166 ALA A O 1
ATOM 1299 N N . GLU A 1 167 ? -2.633 -4.089 23.129 1.00 88.06 167 GLU A N 1
ATOM 1300 C CA . GLU A 1 167 ? -3.710 -4.731 23.909 1.00 88.06 167 GLU A CA 1
ATOM 1301 C C . GLU A 1 167 ? -4.424 -5.873 23.171 1.00 88.06 167 GLU A C 1
ATOM 1303 O O . GLU A 1 167 ? -5.128 -6.665 23.791 1.00 88.06 167 GLU A O 1
ATOM 1308 N N . LYS A 1 168 ? -4.288 -5.936 21.843 1.00 82.50 168 LYS A N 1
ATOM 1309 C CA . LYS A 1 168 ? -4.962 -6.916 20.980 1.00 82.50 168 LYS A CA 1
ATOM 1310 C C . LYS A 1 168 ? -4.048 -8.062 20.534 1.00 82.50 168 LYS A C 1
ATOM 1312 O O . LYS A 1 168 ? -4.436 -8.806 19.632 1.00 82.50 168 LYS A O 1
ATOM 1317 N N . ARG A 1 169 ? -2.834 -8.140 21.082 1.00 69.75 169 ARG A N 1
ATOM 1318 C CA . ARG A 1 169 ? -1.856 -9.198 20.800 1.00 69.75 169 ARG A CA 1
ATOM 1319 C C . ARG A 1 169 ? -1.932 -10.324 21.816 1.00 69.75 169 ARG A C 1
ATOM 1321 O O . ARG A 1 169 ? -2.261 -10.035 22.985 1.00 69.75 169 ARG A O 1
#

Sequence (169 aa):
MSTQVSATTGAAGNHHDHDYDSFIQRMNARFLTNCARGEKPLFTTDAAGLWQIYLDSFTEPCERQYHNCSTCRHFIIDRYGALATIDENGMLASAIWNEDDTPELYKPAIAAMAKTVRRAKVTGVFLSSYSMWGVPETGAWRHFAVQPTPKMIFSRATQTAGQAMAEKR

Secondary structure (DSSP, 8-state):
---------S--SSTT-HHHHHHHHHHHHHHHHHTGGGTSPEEEE----HHHHHHHT--SHHHHHHT--HHHHHIIIIISTT-EEE-TTS-EEESS--STTS-TTTHHHHHHHHHHHHHSPEEEEE-B--SSEE--EETTEE--EE---GGGB---SS--HHHHHHTT-

Radius of gyration: 16.99 Å; chains: 1; bounding box: 36×33×62 Å

Foldseek 3Di:
DDDDPPPDPDDPACLVVVVVVQLLVLLQVQLCVQCVLVPFFKFAWPQAPLVVLQLVLQPDPVVSVSPPDPQQVCLCHPFQLLMWTQDPVRFTFRSGADLVSDPPSRNSSSVVSRVSSRPTDTPWTAAAQDQKRTDQDDDRYGHRIYGGHPSRRDDDPPDDRVRVGVVGD